Protein AF-A2YPY0-F1 (afdb_monomer_lite)

Structure (mmCIF, N/CA/C/O backbone):
data_AF-A2YPY0-F1
#
_entry.id   AF-A2YPY0-F1
#
loop_
_atom_site.group_PDB
_atom_site.id
_atom_site.type_symbol
_atom_site.label_atom_id
_atom_site.label_alt_id
_atom_site.label_comp_id
_atom_site.label_asym_id
_atom_site.label_entity_id
_atom_site.label_seq_id
_atom_site.pdbx_PDB_ins_code
_atom_site.Cartn_x
_atom_site.Cartn_y
_atom_site.Cartn_z
_atom_site.occupancy
_atom_site.B_iso_or_equiv
_atom_site.auth_seq_id
_atom_site.auth_comp_id
_atom_site.auth_asym_id
_atom_site.auth_atom_id
_atom_site.pdbx_PDB_model_num
ATOM 1 N N . MET A 1 1 ? 18.289 13.340 -10.747 1.00 49.94 1 MET A N 1
ATOM 2 C CA . MET A 1 1 ? 16.987 12.673 -10.953 1.00 49.94 1 MET A CA 1
ATOM 3 C C . MET A 1 1 ? 16.275 13.389 -12.084 1.00 49.94 1 MET A C 1
ATOM 5 O O . MET A 1 1 ? 16.132 14.603 -12.014 1.00 49.94 1 MET A O 1
ATOM 9 N N . GLY A 1 2 ? 15.963 12.678 -13.168 1.00 51.03 2 GLY A N 1
ATOM 10 C CA . GLY A 1 2 ? 15.176 13.218 -14.281 1.00 51.03 2 GLY A CA 1
ATOM 11 C C . GLY A 1 2 ? 13.681 13.101 -13.981 1.00 51.03 2 GLY A C 1
ATOM 12 O O . GLY A 1 2 ? 13.288 12.251 -13.188 1.00 51.03 2 GLY A O 1
ATOM 13 N N . ALA A 1 3 ? 12.848 13.927 -14.619 1.00 57.69 3 ALA A N 1
ATOM 14 C CA . ALA A 1 3 ? 11.394 13.925 -14.416 1.00 57.69 3 ALA A CA 1
ATOM 15 C C . ALA A 1 3 ? 10.734 12.549 -14.648 1.00 57.69 3 ALA A C 1
ATOM 17 O O . ALA A 1 3 ? 9.703 12.265 -14.047 1.00 57.69 3 ALA A O 1
ATOM 18 N N . SER A 1 4 ? 11.349 11.683 -15.461 1.00 61.09 4 SER A N 1
ATOM 19 C CA . SER A 1 4 ? 10.900 10.305 -15.674 1.00 61.09 4 SER A CA 1
ATOM 20 C C . SER A 1 4 ? 11.016 9.437 -14.419 1.00 61.09 4 SER A C 1
ATOM 22 O O . SER A 1 4 ? 10.054 8.766 -14.086 1.00 61.09 4 SER A O 1
ATOM 24 N N . SER A 1 5 ? 12.116 9.513 -13.653 1.00 67.12 5 SER A N 1
ATOM 25 C CA . SER A 1 5 ? 12.257 8.655 -12.461 1.00 67.12 5 SER A CA 1
ATOM 26 C C . SER A 1 5 ? 11.323 9.074 -11.327 1.00 67.12 5 SER A C 1
ATOM 28 O O . SER A 1 5 ? 10.939 8.247 -10.515 1.00 67.12 5 SER A O 1
ATOM 30 N N . LEU A 1 6 ? 10.933 10.350 -11.277 1.00 68.88 6 LEU A N 1
ATOM 31 C CA . LEU A 1 6 ? 9.986 10.854 -10.281 1.00 68.88 6 LEU A CA 1
ATOM 32 C C . LEU A 1 6 ? 8.555 10.388 -10.597 1.00 68.88 6 LEU A C 1
ATOM 34 O O . LEU A 1 6 ? 7.819 9.997 -9.694 1.00 68.88 6 LEU A O 1
ATOM 38 N N . LEU A 1 7 ? 8.176 10.378 -11.880 1.00 73.06 7 LEU A N 1
ATOM 39 C CA . LEU A 1 7 ? 6.925 9.759 -12.326 1.00 73.06 7 LEU A CA 1
ATOM 40 C C . LEU A 1 7 ? 6.918 8.262 -12.010 1.00 73.06 7 LEU A C 1
ATOM 42 O O . LEU A 1 7 ? 5.902 7.764 -11.525 1.00 73.06 7 LEU A O 1
ATOM 46 N N . ASP A 1 8 ? 8.065 7.596 -12.170 1.00 72.94 8 ASP A N 1
ATOM 47 C CA . ASP A 1 8 ? 8.154 6.173 -11.882 1.00 72.94 8 ASP A CA 1
ATOM 48 C C . ASP A 1 8 ? 7.910 5.853 -10.396 1.00 72.94 8 ASP A C 1
ATOM 50 O O . ASP A 1 8 ? 7.173 4.922 -10.057 1.00 72.94 8 ASP A O 1
ATOM 54 N N . GLU A 1 9 ? 8.484 6.668 -9.506 1.00 73.31 9 GLU A N 1
ATOM 55 C CA . GLU A 1 9 ? 8.306 6.585 -8.051 1.00 73.31 9 GLU A CA 1
ATOM 56 C C . GLU A 1 9 ? 6.856 6.851 -7.632 1.00 73.31 9 GLU A C 1
ATOM 58 O O . GLU A 1 9 ? 6.294 6.112 -6.816 1.00 73.31 9 GLU A O 1
ATOM 63 N N . LEU A 1 10 ? 6.245 7.898 -8.196 1.00 77.25 10 LEU A N 1
ATOM 64 C CA . LEU A 1 10 ? 4.852 8.273 -7.945 1.00 77.25 10 LEU A CA 1
ATOM 65 C C . LEU A 1 10 ? 3.889 7.160 -8.356 1.00 77.25 10 LEU A C 1
ATOM 67 O O . LEU A 1 10 ? 2.925 6.893 -7.637 1.00 77.25 10 LEU A O 1
ATOM 71 N N . ASP A 1 11 ? 4.156 6.506 -9.485 1.00 79.69 11 ASP A N 1
ATOM 72 C CA . ASP A 1 11 ? 3.290 5.464 -10.022 1.00 79.69 11 ASP A CA 1
ATOM 73 C C . ASP A 1 11 ? 3.287 4.207 -9.134 1.00 79.69 11 ASP A C 1
ATOM 75 O O . ASP A 1 11 ? 2.241 3.619 -8.848 1.00 79.69 11 ASP A O 1
ATOM 79 N N . ILE A 1 12 ? 4.448 3.825 -8.601 1.00 79.31 12 ILE A N 1
ATOM 80 C CA . ILE A 1 12 ? 4.564 2.708 -7.652 1.00 79.31 12 ILE A CA 1
ATOM 81 C C . ILE A 1 12 ? 3.958 3.077 -6.295 1.00 79.31 12 ILE A C 1
ATOM 83 O O . ILE A 1 12 ? 3.244 2.275 -5.686 1.00 79.31 12 ILE A O 1
ATOM 87 N N . MET A 1 13 ? 4.191 4.305 -5.827 1.00 81.00 13 MET A N 1
ATOM 88 C CA . MET A 1 13 ? 3.587 4.810 -4.597 1.00 81.00 13 MET A CA 1
ATOM 89 C C . MET A 1 13 ? 2.053 4.797 -4.686 1.00 81.00 13 MET A C 1
ATOM 91 O O . MET A 1 13 ? 1.392 4.391 -3.727 1.00 81.00 13 MET A O 1
ATOM 95 N N . PHE A 1 14 ? 1.488 5.176 -5.837 1.00 80.75 14 PHE A N 1
ATOM 96 C CA . PHE A 1 14 ? 0.050 5.112 -6.094 1.00 80.75 14 PHE A CA 1
ATOM 97 C C . PHE A 1 14 ? -0.494 3.689 -5.911 1.00 80.75 14 PHE A C 1
ATOM 99 O O . PHE A 1 14 ? -1.492 3.513 -5.211 1.00 80.75 14 PHE A O 1
ATOM 106 N N . THR A 1 15 ? 0.203 2.669 -6.426 1.00 83.12 15 THR A N 1
ATOM 107 C CA . THR A 1 15 ? -0.173 1.258 -6.235 1.00 83.12 15 THR A CA 1
ATOM 108 C C . THR A 1 15 ? -0.198 0.859 -4.770 1.00 83.12 15 THR A C 1
ATOM 110 O O . THR A 1 15 ? -1.192 0.321 -4.276 1.00 83.12 15 THR A O 1
ATOM 113 N N . VAL A 1 16 ? 0.883 1.147 -4.043 1.00 82.88 16 VAL A N 1
ATOM 114 C CA . VAL A 1 16 ? 1.010 0.738 -2.639 1.00 82.88 16 VAL A CA 1
ATOM 115 C C . VAL A 1 16 ? -0.061 1.402 -1.775 1.00 82.88 16 VAL A C 1
ATOM 117 O O . VAL A 1 16 ? -0.676 0.729 -0.940 1.00 82.88 16 VAL A O 1
ATOM 120 N N . ILE A 1 17 ? -0.314 2.697 -1.993 1.00 80.19 17 ILE A N 1
ATOM 121 C CA . ILE A 1 17 ? -1.326 3.463 -1.259 1.00 80.19 17 ILE A CA 1
ATOM 122 C C . ILE A 1 17 ? -2.736 3.007 -1.643 1.00 80.19 17 ILE A C 1
ATOM 124 O O . ILE A 1 17 ? -3.550 2.767 -0.753 1.00 80.19 17 ILE A O 1
ATOM 128 N N . GLY A 1 18 ? -3.027 2.848 -2.935 1.00 82.06 18 GLY A N 1
ATOM 129 C CA . GLY A 1 18 ? -4.344 2.451 -3.432 1.00 82.06 18 GLY A CA 1
ATOM 130 C C . GLY A 1 18 ? -4.787 1.095 -2.887 1.00 82.06 18 GLY A C 1
ATOM 131 O O . GLY A 1 18 ? -5.877 0.967 -2.328 1.00 82.06 18 GLY A O 1
ATOM 132 N N . PHE A 1 19 ? -3.918 0.086 -2.952 1.00 84.44 19 PHE A N 1
ATOM 133 C CA . PHE A 1 19 ? -4.222 -1.232 -2.393 1.00 84.44 19 PHE A CA 1
ATOM 134 C C . PHE A 1 19 ? -4.171 -1.259 -0.859 1.00 84.44 19 PHE A C 1
ATOM 136 O O . PHE A 1 19 ? -4.966 -1.957 -0.230 1.00 84.44 19 PHE A O 1
ATOM 143 N N . GLY A 1 20 ? -3.326 -0.447 -0.221 1.00 81.44 20 GLY A N 1
ATOM 144 C CA . GLY A 1 20 ? -3.356 -0.302 1.236 1.00 81.44 20 GLY A CA 1
ATOM 145 C C . GLY A 1 20 ? -4.657 0.343 1.738 1.00 81.44 20 GLY A C 1
ATOM 146 O O . GLY A 1 20 ? -5.204 -0.086 2.754 1.00 81.44 20 GLY A O 1
ATOM 147 N N . LEU A 1 21 ? -5.222 1.294 0.986 1.00 78.88 21 LEU A N 1
ATOM 148 C CA . LEU A 1 21 ? -6.550 1.865 1.234 1.00 78.88 21 LEU A CA 1
ATOM 149 C C . LEU A 1 21 ? -7.660 0.817 1.132 1.00 78.88 21 LEU A C 1
ATOM 151 O O . LEU A 1 21 ? -8.592 0.848 1.935 1.00 78.88 21 LEU A O 1
ATOM 155 N N . VAL A 1 22 ? -7.554 -0.138 0.204 1.00 82.25 22 VAL A N 1
ATOM 156 C CA . VAL A 1 22 ? -8.480 -1.278 0.115 1.00 82.25 22 VAL A CA 1
ATOM 157 C C . VAL A 1 22 ? -8.430 -2.120 1.394 1.00 82.25 22 VAL A C 1
ATOM 159 O O . VAL A 1 22 ? -9.482 -2.444 1.944 1.00 82.25 22 VAL A O 1
ATOM 162 N N . VAL A 1 23 ? -7.234 -2.424 1.916 1.00 80.69 23 VAL A N 1
ATOM 163 C CA . VAL A 1 23 ? -7.073 -3.176 3.179 1.00 80.69 23 VAL A CA 1
ATOM 164 C C . VAL A 1 23 ? -7.676 -2.413 4.360 1.00 80.69 23 VAL A C 1
ATOM 166 O O . VAL A 1 23 ? -8.376 -3.011 5.178 1.00 80.69 23 VAL A O 1
ATOM 169 N N . ILE A 1 24 ? -7.436 -1.103 4.445 1.00 74.88 24 ILE A N 1
ATOM 170 C CA . ILE A 1 24 ? -8.005 -0.231 5.483 1.00 74.88 24 ILE A CA 1
ATOM 171 C C . ILE A 1 24 ? -9.535 -0.243 5.394 1.00 74.88 24 ILE A C 1
ATOM 173 O O . ILE A 1 24 ? -10.215 -0.611 6.350 1.00 74.88 24 ILE A O 1
ATOM 177 N N . THR A 1 25 ? -10.076 0.096 4.224 1.00 73.44 25 THR A N 1
ATOM 178 C CA . THR A 1 25 ? -11.518 0.255 3.995 1.00 73.44 25 THR A CA 1
ATOM 179 C C . THR A 1 25 ? -12.268 -1.048 4.229 1.00 73.44 25 THR A C 1
ATOM 181 O O . TH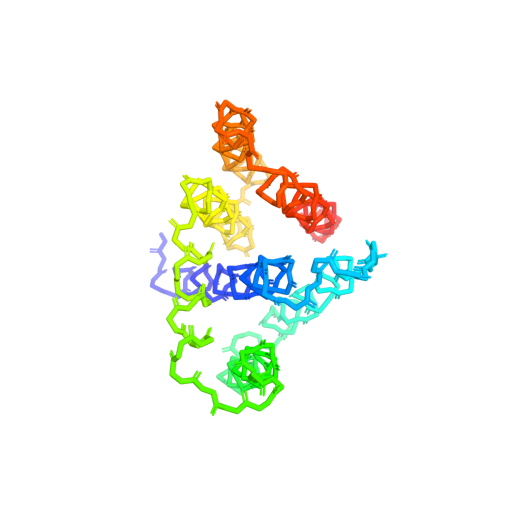R A 1 25 ? -13.284 -1.057 4.917 1.00 73.44 25 THR A O 1
ATOM 184 N N . ALA A 1 26 ? -11.750 -2.174 3.735 1.00 74.19 26 ALA A N 1
ATOM 185 C CA . ALA A 1 26 ? -12.373 -3.472 3.952 1.00 74.19 26 ALA A CA 1
ATOM 186 C C . ALA A 1 26 ? -12.486 -3.816 5.447 1.00 74.19 26 ALA A C 1
ATOM 188 O O . ALA A 1 26 ? -13.517 -4.333 5.878 1.00 74.19 26 ALA A O 1
ATOM 189 N N . ASN A 1 27 ? -11.464 -3.489 6.245 1.00 70.00 27 ASN A N 1
ATOM 190 C CA . ASN A 1 27 ? -11.445 -3.783 7.678 1.00 70.00 27 ASN A CA 1
ATOM 191 C C . ASN A 1 27 ? -12.344 -2.871 8.512 1.00 70.00 27 ASN A C 1
ATOM 193 O O . ASN A 1 27 ? -12.939 -3.348 9.479 1.00 70.00 27 ASN A O 1
ATOM 197 N N . PHE A 1 28 ? -12.451 -1.590 8.155 1.00 65.88 28 PHE A N 1
ATOM 198 C CA . PHE A 1 28 ? -13.331 -0.663 8.866 1.00 65.88 28 PHE A CA 1
ATOM 199 C C . PHE A 1 28 ? -14.800 -0.826 8.453 1.00 65.88 28 PHE A C 1
ATOM 201 O O . PHE A 1 28 ? -15.651 -0.921 9.328 1.00 65.88 28 PHE A O 1
ATOM 208 N N . VAL A 1 29 ? -15.086 -0.946 7.151 1.00 63.56 29 VAL A N 1
ATOM 209 C CA . VAL A 1 29 ? -16.449 -0.816 6.599 1.00 63.56 29 VAL A CA 1
ATOM 210 C C . VAL A 1 29 ? -17.165 -2.161 6.435 1.00 63.56 29 VAL A C 1
ATOM 212 O O . VAL A 1 29 ? -18.346 -2.284 6.743 1.00 63.56 29 VAL A O 1
ATOM 215 N N . VAL A 1 30 ? -16.474 -3.196 5.943 1.00 58.50 30 VAL A N 1
ATOM 216 C CA . VAL A 1 30 ? -17.132 -4.434 5.468 1.00 58.50 30 VAL A CA 1
ATOM 217 C C . VAL A 1 30 ? -17.013 -5.591 6.465 1.00 58.50 30 VAL A C 1
ATOM 219 O O . VAL A 1 30 ? -17.872 -6.474 6.514 1.00 58.50 30 VAL A O 1
ATOM 222 N N . LEU A 1 31 ? -15.952 -5.617 7.275 1.00 54.62 31 LEU A N 1
ATOM 223 C CA . LEU A 1 31 ? -15.523 -6.808 8.016 1.00 54.62 31 LEU A CA 1
ATOM 224 C C . LEU A 1 31 ? -15.517 -6.734 9.561 1.00 54.62 31 LEU A C 1
ATOM 226 O O . LEU A 1 31 ? -14.741 -7.477 10.167 1.00 54.62 31 LEU A O 1
ATOM 230 N N . PRO A 1 32 ? -16.404 -6.002 10.274 1.00 53.22 32 PRO A N 1
ATOM 231 C CA . PRO A 1 32 ? -16.523 -6.218 11.720 1.00 53.22 32 PRO A CA 1
ATOM 232 C C . PRO A 1 32 ? -16.852 -7.687 12.074 1.00 53.22 32 PRO A C 1
ATOM 234 O O . PRO A 1 32 ? -16.380 -8.197 13.088 1.00 53.22 32 PRO A O 1
ATOM 237 N N . HIS A 1 33 ? -17.585 -8.396 11.198 1.00 52.56 33 HIS A N 1
ATOM 238 C CA . HIS A 1 33 ? -18.194 -9.708 11.475 1.00 52.56 33 HIS A CA 1
ATOM 239 C C . HIS A 1 33 ? -17.555 -10.920 10.765 1.00 52.56 33 HIS A C 1
ATOM 241 O O . HIS A 1 33 ? -17.987 -12.050 10.988 1.00 52.56 33 HIS A O 1
ATOM 247 N N . ARG A 1 34 ? -16.541 -10.739 9.905 1.00 53.19 34 ARG A N 1
ATOM 248 C CA . ARG A 1 34 ? -15.853 -11.852 9.218 1.00 53.19 34 ARG A CA 1
ATOM 249 C C . ARG A 1 34 ? -14.336 -11.696 9.363 1.00 53.19 34 ARG A C 1
ATOM 251 O O . ARG A 1 34 ? -13.759 -10.689 8.983 1.00 53.19 34 ARG A O 1
ATOM 258 N N . ASP A 1 35 ? -13.675 -12.687 9.950 1.00 59.06 35 ASP A N 1
ATOM 259 C CA . ASP A 1 35 ? -12.232 -12.657 10.221 1.00 59.06 35 ASP A CA 1
ATOM 260 C C . ASP A 1 35 ? -11.439 -13.163 9.000 1.00 59.06 35 ASP A C 1
ATOM 262 O O . ASP A 1 35 ? -10.921 -14.280 8.991 1.00 59.06 35 ASP A O 1
ATOM 266 N N . ILE A 1 36 ? -11.402 -12.381 7.911 1.00 63.78 36 ILE A N 1
ATOM 267 C CA . ILE A 1 36 ? -10.711 -12.779 6.670 1.00 63.78 36 ILE A CA 1
ATOM 268 C C . ILE A 1 36 ? -9.219 -12.441 6.774 1.00 63.78 36 ILE A C 1
ATOM 270 O O . ILE A 1 36 ? -8.714 -11.494 6.172 1.00 63.78 36 ILE A O 1
ATOM 274 N N . LYS A 1 37 ? -8.493 -13.281 7.518 1.00 71.25 37 LYS A N 1
ATOM 275 C CA . LYS A 1 37 ? -7.046 -13.155 7.782 1.00 71.25 37 LYS A CA 1
ATOM 276 C C . LYS A 1 37 ? -6.170 -13.094 6.525 1.00 71.25 37 LYS A C 1
ATOM 278 O O . LYS A 1 37 ? -5.083 -12.530 6.563 1.00 71.25 37 LYS A O 1
ATOM 283 N N . LEU A 1 38 ? -6.647 -13.652 5.413 1.00 77.69 38 LEU A N 1
ATOM 284 C CA . LEU A 1 38 ? -5.906 -13.739 4.151 1.00 77.69 38 LEU A CA 1
ATOM 285 C C . LEU A 1 38 ? -6.065 -12.511 3.247 1.00 77.69 38 LEU A C 1
ATOM 287 O O . LEU A 1 38 ? -5.297 -12.368 2.299 1.00 77.69 38 LEU A O 1
ATOM 291 N N . LEU A 1 39 ? -7.018 -11.614 3.528 1.00 81.00 39 LEU A N 1
ATOM 292 C CA . LEU A 1 39 ? -7.300 -10.465 2.664 1.00 81.00 39 LEU A CA 1
ATOM 293 C C . LEU A 1 39 ? -6.060 -9.588 2.389 1.00 81.00 39 LEU A C 1
ATOM 295 O O . LEU A 1 39 ? -5.793 -9.328 1.217 1.00 81.00 39 LEU A O 1
ATOM 299 N N . PRO A 1 40 ? -5.254 -9.170 3.387 1.00 81.50 40 PRO A N 1
ATOM 300 C CA . PRO A 1 40 ? -4.098 -8.318 3.110 1.00 81.50 40 PRO A CA 1
ATOM 301 C C . PRO A 1 40 ? -3.011 -9.036 2.322 1.00 81.50 40 PRO A C 1
ATOM 303 O O . PRO A 1 40 ? -2.282 -8.389 1.584 1.00 81.50 40 PRO A O 1
ATOM 306 N N . VAL A 1 41 ? -2.905 -10.362 2.456 1.00 81.81 41 VAL A N 1
ATOM 307 C CA . VAL A 1 41 ? -1.939 -11.161 1.693 1.00 81.81 41 VAL A CA 1
ATOM 308 C C . VAL A 1 41 ? -2.336 -11.180 0.220 1.00 81.81 41 VAL A C 1
ATOM 310 O O . VAL A 1 41 ? -1.508 -10.900 -0.639 1.00 81.81 41 VAL A O 1
ATOM 313 N N . VAL A 1 42 ? -3.613 -11.438 -0.077 1.00 83.88 42 VAL A N 1
ATOM 314 C CA . VAL A 1 42 ? -4.132 -11.418 -1.455 1.00 83.88 42 VAL A CA 1
ATOM 315 C C . VAL A 1 42 ? -3.981 -10.027 -2.072 1.00 83.88 42 VAL A C 1
ATOM 317 O O . VAL A 1 42 ? -3.508 -9.904 -3.199 1.00 83.88 42 VAL A O 1
ATOM 320 N N . VAL A 1 43 ? -4.325 -8.979 -1.319 1.00 84.94 43 VAL A N 1
ATOM 321 C CA . VAL A 1 43 ? -4.204 -7.589 -1.776 1.00 84.94 43 VAL A CA 1
ATOM 322 C C . VAL A 1 43 ? -2.738 -7.195 -1.997 1.00 84.94 43 VAL A C 1
ATOM 324 O O . VAL A 1 43 ? -2.437 -6.537 -2.989 1.00 84.94 43 VAL A O 1
ATOM 327 N N . ALA A 1 44 ? -1.811 -7.646 -1.147 1.00 83.56 44 ALA A N 1
ATOM 328 C CA . ALA A 1 44 ? -0.376 -7.438 -1.351 1.00 83.56 44 ALA A CA 1
ATOM 329 C C . ALA A 1 44 ? 0.141 -8.153 -2.608 1.00 83.56 44 ALA A C 1
ATOM 331 O O . ALA A 1 44 ? 0.898 -7.564 -3.374 1.00 83.56 44 ALA A O 1
ATOM 332 N N . ILE A 1 45 ? -0.294 -9.393 -2.863 1.00 84.50 45 ILE A N 1
ATOM 333 C CA . ILE A 1 45 ? 0.058 -10.130 -4.088 1.00 84.50 45 ILE A CA 1
ATOM 334 C C . ILE A 1 45 ? -0.467 -9.400 -5.331 1.00 84.50 45 ILE A C 1
ATOM 336 O O . ILE A 1 45 ? 0.244 -9.294 -6.327 1.00 84.50 45 ILE A O 1
ATOM 340 N N . TRP A 1 46 ? -1.684 -8.857 -5.274 1.00 83.88 46 TRP A N 1
ATOM 341 C CA . TRP A 1 46 ? -2.234 -8.034 -6.353 1.00 83.88 46 TRP A CA 1
ATOM 342 C C . TRP A 1 46 ? -1.429 -6.757 -6.584 1.00 83.88 46 TRP A C 1
ATOM 344 O O . TRP A 1 46 ? -1.046 -6.491 -7.722 1.00 83.88 46 TRP A O 1
ATOM 354 N N . ALA A 1 47 ? -1.115 -6.011 -5.523 1.00 84.88 47 ALA A N 1
ATOM 355 C CA . ALA A 1 47 ? -0.281 -4.815 -5.612 1.00 84.88 47 ALA A CA 1
ATOM 356 C C . ALA A 1 47 ? 1.083 -5.129 -6.249 1.00 84.88 47 ALA A C 1
ATOM 358 O O . ALA A 1 47 ? 1.527 -4.413 -7.143 1.00 84.88 47 ALA A O 1
ATOM 359 N N . LEU A 1 48 ? 1.709 -6.248 -5.871 1.00 83.19 48 LEU A N 1
ATOM 360 C CA . LEU A 1 48 ? 2.952 -6.713 -6.491 1.00 83.19 48 LEU A CA 1
ATOM 361 C C . LEU A 1 48 ? 2.790 -7.038 -7.972 1.00 83.19 48 LEU A C 1
ATOM 363 O O . LEU A 1 48 ? 3.669 -6.694 -8.755 1.00 83.19 48 LEU A O 1
ATOM 367 N N . GLY A 1 49 ? 1.682 -7.665 -8.370 1.00 82.19 49 GLY A N 1
ATOM 368 C CA . GLY A 1 49 ? 1.384 -7.932 -9.777 1.00 82.19 49 GLY A CA 1
ATOM 369 C C . GLY A 1 49 ? 1.310 -6.650 -10.609 1.00 82.19 49 GLY A C 1
ATOM 370 O O . GLY A 1 49 ? 1.882 -6.592 -11.696 1.00 82.19 49 GLY A O 1
ATOM 371 N N . PHE A 1 50 ? 0.678 -5.599 -10.076 1.00 84.06 50 PHE A N 1
ATOM 372 C CA . PHE A 1 50 ? 0.627 -4.287 -10.727 1.00 84.06 50 PHE A CA 1
ATOM 373 C C . PHE A 1 50 ? 1.996 -3.603 -10.777 1.00 84.06 50 PHE A C 1
ATOM 375 O O . PHE A 1 50 ? 2.375 -3.110 -11.836 1.00 84.06 50 PHE A O 1
ATOM 382 N N . ILE A 1 51 ? 2.769 -3.630 -9.686 1.00 81.81 51 ILE A N 1
ATOM 383 C CA . ILE A 1 51 ? 4.138 -3.085 -9.655 1.00 81.81 51 ILE A CA 1
ATOM 384 C C . ILE A 1 51 ? 5.026 -3.811 -10.675 1.00 81.81 51 ILE A C 1
ATOM 386 O O . ILE A 1 51 ? 5.683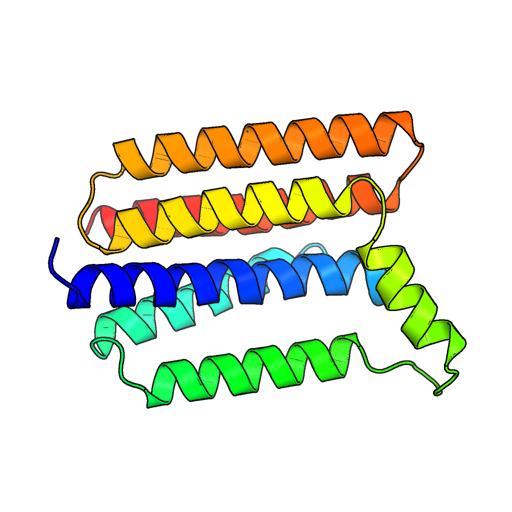 -3.172 -11.493 1.00 81.81 51 ILE A O 1
ATOM 390 N N . ALA A 1 52 ? 5.003 -5.145 -10.687 1.00 80.12 52 ALA A N 1
ATOM 391 C CA . ALA A 1 52 ? 5.761 -5.953 -11.637 1.00 80.12 52 ALA A CA 1
ATOM 392 C C . ALA A 1 52 ? 5.330 -5.686 -13.086 1.00 80.12 52 ALA A C 1
ATOM 394 O O . ALA A 1 52 ? 6.182 -5.563 -13.963 1.00 80.12 52 ALA A O 1
ATOM 395 N N . GLY A 1 53 ? 4.024 -5.539 -13.337 1.00 77.81 53 GLY A N 1
ATOM 396 C CA . GLY A 1 53 ? 3.496 -5.139 -14.640 1.00 77.81 53 GLY A CA 1
ATOM 397 C C . GLY A 1 53 ? 4.028 -3.773 -15.076 1.00 77.81 53 GLY A C 1
ATOM 398 O O . GLY A 1 53 ? 4.568 -3.641 -16.171 1.00 77.81 53 GLY A O 1
ATOM 399 N N . LYS A 1 54 ? 3.965 -2.764 -14.207 1.00 81.38 54 LYS A N 1
ATOM 400 C CA . LYS A 1 54 ? 4.497 -1.424 -14.498 1.00 81.38 54 LYS A CA 1
ATOM 401 C C . LYS A 1 54 ? 5.985 -1.454 -14.835 1.00 81.38 54 LYS A C 1
ATOM 403 O O . LYS A 1 54 ? 6.396 -0.810 -15.793 1.00 81.38 54 LYS A O 1
ATOM 408 N N . ILE A 1 55 ? 6.780 -2.241 -14.111 1.00 77.44 55 ILE A N 1
ATOM 409 C CA . ILE A 1 55 ? 8.213 -2.402 -14.394 1.00 77.44 55 ILE A CA 1
ATOM 410 C C . ILE A 1 55 ? 8.426 -3.105 -15.745 1.00 77.44 55 ILE A C 1
ATOM 412 O O . ILE A 1 55 ? 9.168 -2.608 -16.592 1.00 77.44 55 ILE A O 1
ATOM 416 N N . ALA A 1 56 ? 7.754 -4.237 -15.981 1.00 80.88 56 ALA A N 1
ATOM 417 C CA . ALA A 1 56 ? 7.937 -5.051 -17.184 1.00 80.88 56 ALA A CA 1
ATOM 418 C C . ALA A 1 56 ? 7.527 -4.322 -18.474 1.00 80.88 56 ALA A C 1
ATOM 420 O O . ALA A 1 56 ? 8.188 -4.460 -19.504 1.00 80.88 56 ALA A O 1
ATOM 421 N N . TYR A 1 57 ? 6.467 -3.518 -18.408 1.00 79.75 57 TYR A N 1
ATOM 422 C CA . TYR A 1 57 ? 5.925 -2.776 -19.546 1.00 79.75 57 TYR A CA 1
ATOM 423 C C . TYR A 1 57 ? 6.295 -1.285 -19.513 1.00 79.75 57 TYR A C 1
ATOM 425 O O . TYR A 1 57 ? 5.618 -0.477 -20.139 1.00 79.75 57 TYR A O 1
ATOM 433 N N . LYS A 1 58 ? 7.362 -0.900 -18.794 1.00 76.62 58 LYS A N 1
ATOM 434 C CA . LYS A 1 58 ? 7.903 0.476 -18.765 1.00 76.62 58 LYS A CA 1
ATOM 435 C C . LYS A 1 58 ? 6.843 1.561 -18.515 1.00 76.62 58 LYS A C 1
ATOM 437 O O . LYS A 1 58 ? 6.839 2.594 -19.179 1.00 76.62 58 LYS A O 1
ATOM 442 N N . GLN A 1 59 ? 5.947 1.302 -17.569 1.00 68.50 59 GLN A N 1
ATOM 443 C CA . GLN A 1 59 ? 4.888 2.220 -17.149 1.00 68.50 59 GLN A CA 1
ATOM 444 C C . GLN A 1 59 ? 3.937 2.645 -18.270 1.00 68.50 59 GLN A C 1
ATOM 446 O O . GLN A 1 59 ? 3.528 3.802 -18.377 1.00 68.50 59 GLN A O 1
ATOM 451 N N . GLU A 1 60 ? 3.546 1.693 -19.118 1.00 75.62 60 GLU A N 1
ATOM 452 C CA . GLU A 1 60 ? 2.472 1.934 -20.072 1.00 75.62 60 GLU A CA 1
ATOM 453 C C . GLU A 1 60 ? 1.190 2.412 -19.374 1.00 75.62 60 GLU A C 1
ATOM 455 O O . GLU A 1 60 ? 0.678 1.792 -18.436 1.00 75.62 60 GLU A O 1
ATOM 460 N N . MET A 1 61 ? 0.616 3.490 -19.915 1.00 75.69 61 MET A N 1
ATOM 461 C CA . MET A 1 61 ? -0.617 4.119 -19.431 1.00 75.69 61 MET A CA 1
ATOM 462 C C . MET A 1 61 ? -1.778 3.121 -19.287 1.00 75.69 61 MET A C 1
ATOM 464 O O . MET A 1 61 ? -2.641 3.289 -18.429 1.00 75.69 61 MET A O 1
ATOM 468 N N . LEU A 1 62 ? -1.795 2.062 -20.101 1.00 76.88 62 LEU A N 1
ATOM 469 C CA . LEU A 1 62 ? -2.819 1.021 -20.069 1.00 76.88 62 LEU A CA 1
ATOM 470 C C . LEU A 1 62 ? -2.817 0.240 -18.745 1.00 76.88 62 LEU A C 1
ATOM 472 O O . LEU A 1 62 ? -3.888 -0.044 -18.214 1.00 76.88 62 LEU A O 1
ATOM 476 N N . ILE A 1 63 ? -1.648 -0.059 -18.171 1.00 80.12 63 ILE A N 1
ATOM 477 C CA . ILE A 1 63 ? -1.556 -0.764 -16.881 1.00 80.12 63 ILE A CA 1
ATOM 478 C C . ILE A 1 63 ? -2.046 0.135 -15.752 1.00 80.12 63 ILE A C 1
ATOM 480 O O . ILE A 1 63 ? -2.815 -0.316 -14.904 1.00 80.12 63 ILE A O 1
ATOM 484 N N . HIS A 1 64 ? -1.663 1.411 -15.783 1.00 77.69 64 HIS A N 1
ATOM 485 C CA . HIS A 1 64 ? -2.145 2.405 -14.828 1.00 77.69 64 HIS A CA 1
ATOM 486 C C . HIS A 1 64 ? -3.672 2.580 -14.917 1.00 77.69 64 HIS A C 1
ATOM 488 O O . HIS A 1 64 ? -4.364 2.652 -13.905 1.00 77.69 64 HIS A O 1
ATOM 494 N N . LEU A 1 65 ? -4.237 2.558 -16.129 1.00 77.56 65 LEU A N 1
ATOM 495 C CA . LEU A 1 65 ? -5.684 2.629 -16.330 1.00 77.56 65 LEU A CA 1
ATOM 496 C C . LEU A 1 65 ? -6.410 1.386 -15.794 1.00 77.56 65 LEU A C 1
ATOM 498 O O . LEU A 1 65 ? -7.440 1.522 -15.132 1.00 77.56 65 LEU A O 1
ATOM 502 N N . ILE A 1 66 ? -5.879 0.183 -16.048 1.00 82.50 66 ILE A N 1
ATOM 503 C CA . ILE A 1 66 ? -6.424 -1.067 -15.491 1.00 82.50 66 ILE A CA 1
ATOM 504 C C . ILE A 1 66 ? -6.374 -1.027 -13.966 1.00 82.50 66 ILE A C 1
ATOM 506 O O . ILE A 1 66 ? -7.340 -1.419 -13.311 1.00 82.50 66 ILE A O 1
ATOM 510 N N . GLU A 1 67 ? -5.282 -0.536 -13.389 1.00 84.38 67 GLU A N 1
ATOM 511 C CA . GLU A 1 67 ? -5.144 -0.389 -11.947 1.00 84.38 67 GLU A CA 1
ATOM 512 C C . GLU A 1 67 ? -6.185 0.569 -11.369 1.00 84.38 67 GLU A C 1
ATOM 514 O O . GLU A 1 67 ? -6.901 0.190 -10.443 1.00 84.38 67 GLU A O 1
ATOM 519 N N . ILE A 1 68 ? -6.325 1.773 -11.935 1.00 80.19 68 ILE A N 1
ATOM 520 C CA . ILE A 1 68 ? -7.339 2.743 -11.503 1.00 80.19 68 ILE A CA 1
ATOM 521 C C . ILE A 1 68 ? -8.732 2.122 -11.597 1.00 80.19 68 ILE A C 1
ATOM 523 O O . ILE A 1 68 ? -9.510 2.225 -10.648 1.00 80.19 68 ILE A O 1
ATOM 527 N N . ALA A 1 69 ? -9.057 1.455 -12.708 1.00 78.38 69 ALA A N 1
ATOM 528 C CA . ALA A 1 69 ? -10.350 0.803 -12.894 1.00 78.38 69 ALA A CA 1
ATOM 529 C C . ALA A 1 69 ? -10.587 -0.297 -11.848 1.00 78.38 69 ALA A C 1
ATOM 531 O O . ALA A 1 69 ? -11.677 -0.397 -11.286 1.00 78.38 69 ALA A O 1
ATOM 532 N N . THR A 1 70 ? -9.553 -1.079 -11.538 1.00 82.75 70 THR A N 1
ATOM 533 C CA . THR A 1 70 ? -9.594 -2.166 -10.553 1.00 82.75 70 THR A CA 1
ATOM 534 C C . THR A 1 70 ? -9.770 -1.626 -9.132 1.00 82.75 70 THR A C 1
ATOM 536 O O . THR A 1 70 ? -10.665 -2.072 -8.414 1.00 82.75 70 THR A O 1
ATOM 539 N N . LEU A 1 71 ? -8.974 -0.628 -8.735 1.00 81.94 71 LEU A N 1
ATOM 540 C CA . LEU A 1 71 ? -9.086 0.046 -7.439 1.00 81.94 71 LEU A CA 1
ATOM 541 C C . LEU A 1 71 ? -10.451 0.710 -7.280 1.00 81.94 71 LEU A C 1
ATOM 543 O O . LEU A 1 71 ? -11.097 0.542 -6.249 1.00 81.94 71 LEU A O 1
ATOM 547 N N . SER A 1 72 ? -10.923 1.402 -8.316 1.00 72.62 72 SER A N 1
ATOM 548 C CA . SER A 1 72 ? -12.239 2.042 -8.320 1.00 72.62 72 SER A CA 1
ATOM 549 C C . SER A 1 72 ? -13.354 1.010 -8.185 1.00 72.62 72 SER A C 1
ATOM 551 O O . SER A 1 72 ? -14.245 1.190 -7.364 1.00 72.62 72 SER A O 1
ATOM 553 N N . ALA A 1 73 ? -13.297 -0.101 -8.922 1.00 72.88 73 ALA A N 1
ATOM 554 C CA . ALA A 1 73 ? -14.286 -1.169 -8.819 1.00 72.88 73 ALA A CA 1
ATOM 555 C C . ALA A 1 73 ? -14.297 -1.807 -7.421 1.00 72.88 73 ALA A C 1
ATOM 557 O O . ALA A 1 73 ? -15.369 -1.991 -6.847 1.00 72.88 73 ALA A O 1
ATOM 558 N N . ILE A 1 74 ? -13.126 -2.099 -6.843 1.00 77.06 74 ILE A N 1
ATOM 559 C CA . ILE A 1 74 ? -13.030 -2.649 -5.485 1.00 77.06 74 ILE A CA 1
ATOM 560 C C . ILE A 1 74 ? -13.577 -1.656 -4.464 1.00 77.06 74 ILE A C 1
ATOM 562 O O . ILE A 1 74 ? -14.389 -2.039 -3.626 1.00 77.06 74 ILE A O 1
ATOM 566 N N . LEU A 1 75 ? -13.167 -0.389 -4.533 1.00 73.38 75 LEU A N 1
ATOM 567 C CA . LEU A 1 75 ? -13.645 0.642 -3.618 1.00 73.38 75 LEU A CA 1
ATOM 568 C C . LEU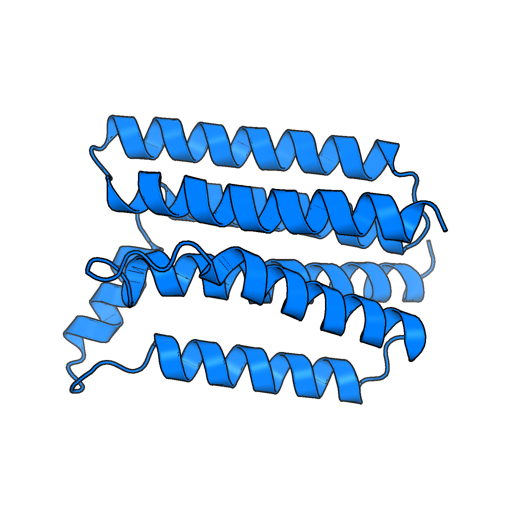 A 1 75 ? -15.151 0.852 -3.763 1.00 73.38 75 LEU A C 1
ATOM 570 O O . LEU A 1 75 ? -15.823 0.953 -2.749 1.00 73.38 75 LEU A O 1
ATOM 574 N N . LEU A 1 76 ? -15.703 0.829 -4.978 1.00 71.44 76 LEU A N 1
ATOM 575 C CA . LEU A 1 76 ? -17.149 0.900 -5.203 1.00 71.44 76 LEU A CA 1
ATOM 576 C C . LEU A 1 76 ? -17.888 -0.313 -4.631 1.00 71.44 76 LEU A C 1
ATOM 578 O O . LEU A 1 76 ? -18.980 -0.153 -4.097 1.00 71.44 76 LEU A O 1
ATOM 582 N N . VAL A 1 77 ? -17.313 -1.515 -4.721 1.00 72.00 77 VAL A N 1
ATOM 583 C CA . VAL A 1 77 ? -17.890 -2.733 -4.131 1.00 72.00 77 VAL A CA 1
ATOM 584 C C . VAL A 1 77 ? -17.826 -2.691 -2.605 1.00 72.00 77 VAL A C 1
ATOM 586 O O . VAL A 1 77 ? -18.807 -3.037 -1.955 1.00 72.00 77 VAL A O 1
ATOM 589 N N . LEU A 1 78 ? -16.705 -2.247 -2.032 1.00 68.31 78 LEU A N 1
ATOM 590 C CA . LEU A 1 78 ? -16.526 -2.116 -0.584 1.00 68.31 78 LEU A CA 1
ATOM 591 C C . LEU A 1 78 ? -17.351 -0.968 0.007 1.00 68.31 78 LEU A C 1
ATOM 593 O O . LEU A 1 78 ? -17.828 -1.078 1.129 1.00 68.31 78 LEU A O 1
ATOM 597 N N . ALA A 1 79 ? -17.530 0.114 -0.750 1.00 63.09 79 ALA A N 1
ATOM 598 C CA . ALA A 1 79 ? -18.361 1.252 -0.381 1.00 63.09 79 ALA A CA 1
ATOM 599 C C . ALA A 1 79 ? -19.850 0.998 -0.627 1.00 63.09 79 ALA A C 1
ATOM 601 O O . ALA A 1 79 ? -20.663 1.840 -0.255 1.00 63.09 79 ALA A O 1
ATOM 602 N N . ARG A 1 80 ? -20.224 -0.116 -1.280 1.00 59.91 80 ARG A N 1
ATOM 603 C CA . ARG A 1 80 ? -21.620 -0.424 -1.594 1.00 59.91 80 ARG A CA 1
ATOM 604 C C . ARG A 1 80 ? -22.356 -0.738 -0.288 1.00 59.91 80 ARG A C 1
ATOM 606 O O . ARG A 1 80 ? -22.140 -1.815 0.272 1.00 59.91 80 ARG A O 1
ATOM 613 N N . PRO A 1 81 ? -23.248 0.145 0.193 1.00 51.56 81 PRO A N 1
ATOM 614 C CA . PRO A 1 81 ? -24.043 -0.146 1.370 1.00 51.56 81 PRO A CA 1
ATOM 615 C C . PRO A 1 81 ? -25.010 -1.266 0.995 1.00 51.56 81 PRO A C 1
ATOM 617 O O . PRO A 1 81 ? -25.620 -1.245 -0.083 1.00 51.56 81 PRO A O 1
ATOM 620 N N . ALA A 1 82 ? -25.154 -2.265 1.856 1.00 50.69 82 ALA A N 1
ATOM 621 C CA . ALA A 1 82 ? -26.235 -3.227 1.727 1.00 50.69 82 ALA A CA 1
ATOM 622 C C . ALA A 1 82 ? -27.561 -2.510 2.052 1.00 50.69 82 ALA A C 1
ATOM 624 O O . ALA A 1 82 ? -28.018 -2.540 3.185 1.00 50.69 82 ALA A O 1
ATOM 625 N N . GLY A 1 83 ? -28.151 -1.846 1.052 1.00 51.12 83 GLY A N 1
ATOM 626 C CA . GLY A 1 83 ? -29.322 -0.979 1.223 1.00 51.12 83 GLY A CA 1
ATOM 627 C C . GLY A 1 83 ? -28.893 0.464 1.476 1.00 51.12 83 GLY A C 1
ATOM 628 O O . GLY A 1 83 ? -28.210 0.758 2.443 1.00 51.12 83 GLY A O 1
ATOM 629 N N . VAL A 1 84 ? -29.217 1.357 0.545 1.00 45.84 84 VAL A N 1
ATOM 630 C CA . VAL A 1 84 ? -28.711 2.734 0.531 1.00 45.84 84 VAL A CA 1
ATOM 631 C C . VAL A 1 84 ? -29.490 3.586 1.529 1.00 45.84 84 VAL A C 1
ATOM 633 O O . VAL A 1 84 ? -30.634 3.940 1.255 1.00 45.84 84 VAL A O 1
ATOM 636 N N . ASP A 1 85 ? -28.841 3.969 2.627 1.00 57.59 85 ASP A N 1
ATOM 637 C CA . ASP A 1 85 ? -29.213 5.144 3.411 1.00 57.59 85 ASP A CA 1
ATOM 638 C C . ASP A 1 85 ? -28.011 6.103 3.498 1.00 57.59 85 ASP A C 1
ATOM 640 O O . ASP A 1 85 ? -26.858 5.682 3.629 1.00 57.59 85 ASP A O 1
ATOM 644 N N . LEU A 1 86 ? -28.254 7.414 3.395 1.00 53.84 86 LEU A N 1
ATOM 645 C CA . LEU A 1 86 ? -27.212 8.461 3.410 1.00 53.84 86 LEU A CA 1
ATOM 646 C C . LEU A 1 86 ? -26.373 8.400 4.702 1.00 53.84 86 LEU A C 1
ATOM 648 O O . LEU A 1 86 ? -25.200 8.781 4.735 1.00 53.84 86 LEU A O 1
ATOM 652 N N . GLN A 1 87 ? -26.986 7.870 5.757 1.00 55.78 87 GLN A N 1
ATOM 653 C CA . GLN A 1 87 ? -26.395 7.639 7.062 1.00 55.78 87 GLN A CA 1
ATOM 654 C C . GLN A 1 87 ? -25.250 6.613 7.025 1.00 55.78 87 GLN A C 1
ATOM 656 O O . GLN A 1 87 ? -24.266 6.805 7.735 1.00 55.78 87 GLN A O 1
ATOM 661 N N . ASP A 1 88 ? -25.308 5.596 6.158 1.00 55.25 88 ASP A N 1
ATOM 662 C CA . ASP A 1 88 ? -24.240 4.594 6.019 1.00 55.25 88 ASP A CA 1
ATOM 663 C C . ASP A 1 88 ? -23.027 5.145 5.258 1.00 55.25 88 ASP A C 1
ATOM 665 O O . ASP A 1 88 ? -21.882 4.860 5.613 1.00 55.25 88 ASP A O 1
ATOM 669 N N . GLY A 1 89 ? -23.256 6.018 4.271 1.00 52.84 89 GLY A N 1
ATOM 670 C CA . GLY A 1 89 ? -22.180 6.750 3.594 1.00 52.84 89 GLY A CA 1
ATOM 671 C C . GLY A 1 89 ? -21.460 7.727 4.531 1.00 52.84 89 GLY A C 1
ATOM 672 O O . GLY A 1 89 ? -20.231 7.775 4.568 1.00 52.84 89 GLY A O 1
ATOM 673 N N . LEU A 1 90 ? -22.214 8.462 5.356 1.00 54.44 90 LEU A N 1
ATOM 674 C CA . LEU A 1 90 ? -21.654 9.308 6.418 1.00 54.44 90 LEU A CA 1
ATOM 675 C C . LEU A 1 90 ? -20.897 8.484 7.461 1.00 54.44 90 LEU A C 1
ATOM 677 O O . LEU A 1 90 ? -19.823 8.889 7.901 1.00 54.44 90 LEU A O 1
ATOM 681 N N . ARG A 1 91 ? -21.414 7.308 7.822 1.00 57.56 91 ARG A N 1
ATOM 682 C CA . ARG A 1 91 ? -20.757 6.391 8.752 1.00 57.56 91 ARG A CA 1
ATOM 683 C C . ARG A 1 91 ? -19.437 5.865 8.199 1.00 57.56 91 ARG A C 1
ATOM 685 O O . ARG A 1 91 ? -18.469 5.843 8.943 1.00 57.56 91 ARG A O 1
ATOM 692 N N . MET A 1 92 ? -19.358 5.556 6.905 1.00 55.91 92 MET A N 1
ATOM 693 C CA . MET A 1 92 ? -18.104 5.190 6.239 1.00 55.91 92 MET A CA 1
ATOM 694 C C . MET A 1 92 ? -17.060 6.315 6.320 1.00 55.91 92 MET A C 1
ATOM 696 O O . MET A 1 92 ? -15.899 6.056 6.631 1.00 55.91 92 MET A O 1
ATOM 700 N N . VAL A 1 93 ? -17.464 7.569 6.092 1.00 58.00 93 VAL A N 1
ATOM 701 C CA . VAL A 1 93 ? -16.563 8.730 6.211 1.00 58.00 93 VAL A CA 1
ATOM 702 C C . VAL A 1 93 ? -16.124 8.946 7.661 1.00 58.00 93 VAL A C 1
ATOM 704 O O . VAL A 1 93 ? -14.950 9.200 7.911 1.00 58.00 93 VAL A O 1
ATOM 707 N N . ILE A 1 94 ? -17.038 8.803 8.623 1.00 58.19 94 ILE A N 1
ATOM 708 C CA . ILE A 1 94 ? -16.749 8.944 10.058 1.00 58.19 94 ILE A CA 1
ATOM 709 C C . ILE A 1 94 ? -15.853 7.802 10.560 1.00 58.19 94 ILE A C 1
ATOM 711 O O . ILE A 1 94 ? -14.949 8.034 11.359 1.00 58.19 94 ILE A O 1
ATOM 715 N N . GLU A 1 95 ? -16.054 6.576 10.077 1.00 60.66 95 GLU A N 1
ATOM 716 C CA . GLU A 1 95 ? -15.222 5.420 10.419 1.00 60.66 95 GLU A CA 1
ATOM 717 C C . GLU A 1 95 ? -13.827 5.513 9.802 1.00 60.66 95 GLU A C 1
ATOM 719 O O . GLU A 1 95 ? -12.846 5.173 10.465 1.00 60.66 95 GLU A O 1
ATOM 724 N N . LEU A 1 96 ? -13.712 6.049 8.584 1.00 57.22 96 LEU A N 1
ATOM 725 C CA . LEU A 1 96 ? -12.423 6.387 7.980 1.00 57.22 96 LEU A CA 1
ATOM 726 C C . LEU A 1 96 ? -11.757 7.588 8.676 1.00 57.22 96 LEU A C 1
ATOM 728 O O . LEU A 1 96 ? -10.534 7.689 8.686 1.00 57.22 96 LEU A O 1
ATOM 732 N N . ALA A 1 97 ? -12.542 8.466 9.304 1.00 58.06 97 ALA A N 1
ATOM 733 C CA . ALA A 1 97 ? -12.074 9.567 10.143 1.00 58.06 97 ALA A CA 1
ATOM 734 C C . ALA A 1 97 ? -11.823 9.158 11.608 1.00 58.06 97 ALA A C 1
ATOM 736 O O . ALA A 1 97 ? -11.623 10.035 12.455 1.00 58.06 97 ALA A O 1
ATOM 737 N N . ARG A 1 98 ? -11.807 7.850 11.937 1.00 67.62 98 ARG A N 1
ATOM 738 C CA . ARG A 1 98 ? -11.429 7.396 13.285 1.00 67.62 98 ARG A CA 1
ATOM 739 C C . ARG A 1 98 ? -10.058 7.954 13.669 1.00 67.62 98 ARG A C 1
ATOM 741 O O . ARG A 1 98 ? -9.176 8.041 12.813 1.00 67.62 98 ARG A O 1
ATOM 748 N N . PRO A 1 99 ? -9.809 8.255 14.952 1.00 65.62 99 PRO A N 1
ATOM 749 C CA . PRO A 1 99 ? -8.617 9.009 15.341 1.00 65.62 99 PRO A CA 1
ATOM 750 C C . PRO A 1 99 ? -7.294 8.283 15.051 1.00 65.62 99 PRO A C 1
ATOM 752 O O . PRO A 1 99 ? -6.252 8.923 14.930 1.00 65.62 99 PRO A O 1
ATOM 755 N N . SER A 1 100 ? -7.315 6.954 14.895 1.00 68.06 100 SER A N 1
ATOM 756 C CA . SER A 1 100 ? -6.142 6.161 14.513 1.00 68.06 100 SER A CA 1
ATOM 757 C C . SER A 1 100 ? -5.943 5.995 13.000 1.00 68.06 100 SER A C 1
ATOM 759 O O . SER A 1 100 ? -4.819 5.764 12.558 1.00 68.06 100 SER A O 1
ATOM 761 N N . ALA A 1 101 ? -6.997 6.136 12.192 1.00 68.06 101 ALA A N 1
ATOM 762 C CA . ALA A 1 101 ? -6.928 6.030 10.735 1.00 68.06 101 ALA A CA 1
ATOM 763 C C . ALA A 1 101 ? -5.923 6.995 10.062 1.00 68.06 101 ALA A C 1
ATOM 765 O O . ALA A 1 101 ? -5.185 6.529 9.188 1.00 68.06 101 ALA A O 1
ATOM 766 N N . PRO A 1 102 ? -5.786 8.283 10.462 1.00 74.38 102 PRO A N 1
ATOM 767 C CA . PRO A 1 102 ? -4.803 9.175 9.844 1.00 74.38 102 PRO A CA 1
ATOM 768 C C . PRO A 1 102 ? -3.360 8.717 10.081 1.00 74.38 102 PRO A C 1
ATOM 770 O O . PRO A 1 102 ? -2.524 8.862 9.193 1.00 74.38 102 PRO A O 1
ATOM 773 N N . PHE A 1 103 ? -3.061 8.101 11.230 1.00 75.12 103 PHE A N 1
ATOM 774 C CA . PHE A 1 103 ? -1.739 7.522 11.485 1.00 75.12 103 PHE A CA 1
ATOM 775 C C . PHE A 1 103 ? -1.457 6.344 10.551 1.00 75.12 103 PHE A C 1
ATOM 777 O O . PHE A 1 103 ? -0.356 6.215 10.022 1.00 75.12 103 PHE A O 1
ATOM 784 N N . PHE A 1 104 ? -2.452 5.497 10.299 1.00 75.25 104 PHE A N 1
ATOM 785 C CA . PHE A 1 104 ? -2.281 4.359 9.399 1.00 75.25 104 PHE A CA 1
ATOM 786 C C . PHE A 1 104 ? -2.097 4.792 7.948 1.00 75.25 104 PHE A C 1
ATOM 788 O O . PHE A 1 104 ? -1.219 4.266 7.268 1.00 75.25 104 PHE A O 1
ATOM 795 N N . LEU A 1 105 ? -2.855 5.795 7.502 1.00 75.94 105 LEU A N 1
ATOM 796 C CA . LEU A 1 105 ? -2.686 6.405 6.184 1.00 75.94 105 LEU A CA 1
ATOM 797 C C . LEU A 1 105 ? -1.306 7.046 6.033 1.00 75.94 105 LEU A C 1
ATOM 799 O O . LEU A 1 105 ? -0.631 6.813 5.034 1.00 75.94 105 LEU A O 1
ATOM 803 N N . ALA A 1 106 ? -0.857 7.798 7.040 1.00 78.25 106 ALA A N 1
ATOM 804 C CA . ALA A 1 106 ? 0.457 8.427 7.025 1.00 78.25 106 ALA A CA 1
ATOM 805 C C . ALA A 1 106 ? 1.588 7.387 6.981 1.00 78.25 106 ALA A C 1
ATOM 807 O O . ALA A 1 106 ? 2.488 7.489 6.151 1.00 78.25 106 ALA A O 1
ATOM 808 N N . GLY A 1 107 ? 1.532 6.348 7.818 1.00 75.81 107 GLY A N 1
ATOM 809 C CA . GLY A 1 107 ? 2.547 5.294 7.826 1.00 75.81 107 GLY A CA 1
ATOM 810 C C . GLY A 1 107 ? 2.580 4.466 6.536 1.00 75.81 107 GLY A C 1
ATOM 811 O O . GLY A 1 107 ? 3.661 4.130 6.044 1.00 75.81 107 GLY A O 1
ATOM 812 N N . LEU A 1 108 ? 1.410 4.197 5.949 1.00 79.50 108 LEU A N 1
ATOM 813 C CA . LEU A 1 108 ? 1.277 3.561 4.639 1.00 79.50 108 LEU A CA 1
ATOM 814 C C . LEU A 1 108 ? 1.877 4.431 3.527 1.00 79.50 108 LEU A C 1
ATOM 816 O O . LEU A 1 108 ? 2.638 3.919 2.713 1.00 79.50 108 LEU A O 1
ATOM 820 N N . ALA A 1 109 ? 1.582 5.733 3.511 1.00 76.69 109 ALA A N 1
ATOM 821 C CA . ALA A 1 109 ? 2.115 6.660 2.517 1.00 76.69 109 ALA A CA 1
ATOM 822 C C . ALA A 1 109 ? 3.644 6.772 2.594 1.00 76.69 109 ALA A C 1
ATOM 824 O O . ALA A 1 109 ? 4.316 6.695 1.570 1.00 76.69 109 ALA A O 1
ATOM 825 N N . ILE A 1 110 ? 4.207 6.869 3.805 1.00 77.75 110 ILE A N 1
ATOM 826 C CA . ILE A 1 110 ? 5.663 6.913 4.017 1.00 77.75 110 ILE A CA 1
ATOM 827 C C . ILE A 1 110 ? 6.322 5.614 3.531 1.00 77.75 110 ILE A C 1
ATOM 829 O O . ILE A 1 110 ? 7.364 5.645 2.878 1.00 77.75 110 ILE A O 1
ATOM 833 N N . THR A 1 111 ? 5.696 4.468 3.805 1.00 78.12 111 THR A N 1
ATOM 834 C CA . THR A 1 111 ? 6.196 3.158 3.367 1.00 78.12 111 THR A CA 1
ATOM 835 C C . THR A 1 111 ? 6.102 2.998 1.845 1.00 78.12 111 THR A C 1
ATOM 837 O O . THR A 1 111 ? 7.052 2.532 1.218 1.00 78.12 111 THR A O 1
ATOM 840 N N . GLY A 1 112 ? 4.987 3.420 1.241 1.00 76.50 112 GLY A N 1
ATOM 841 C CA . GLY A 1 112 ? 4.787 3.421 -0.209 1.00 76.50 112 GLY A CA 1
ATOM 842 C C . GLY A 1 112 ? 5.774 4.328 -0.935 1.00 76.50 112 GLY A C 1
ATOM 843 O O . GLY A 1 112 ? 6.323 3.928 -1.958 1.00 76.50 112 GLY A O 1
ATOM 844 N N . TYR A 1 113 ? 6.077 5.495 -0.364 1.00 73.75 113 TYR A N 1
ATOM 845 C CA . TYR A 1 113 ? 7.134 6.374 -0.863 1.00 73.75 113 TYR A CA 1
ATOM 846 C C . TYR A 1 113 ? 8.499 5.674 -0.842 1.00 73.75 113 TYR A C 1
ATOM 848 O O . TYR A 1 113 ? 9.205 5.660 -1.846 1.00 73.75 113 TYR A O 1
ATOM 856 N N . GLY A 1 114 ? 8.843 5.011 0.268 1.00 74.81 114 GLY A N 1
ATOM 857 C CA . GLY A 1 114 ? 10.068 4.218 0.366 1.00 74.81 114 GLY A CA 1
ATOM 858 C C . GLY A 1 114 ? 10.184 3.131 -0.704 1.00 74.81 114 GLY A C 1
ATOM 859 O O . GLY A 1 114 ? 11.272 2.923 -1.239 1.00 74.81 114 GLY A O 1
ATOM 860 N N . MET A 1 115 ? 9.079 2.447 -1.022 1.00 74.19 115 MET A N 1
ATOM 861 C CA . MET A 1 115 ? 9.048 1.447 -2.096 1.00 74.19 115 MET A CA 1
ATOM 862 C C . MET A 1 115 ? 9.245 2.090 -3.465 1.00 74.19 115 MET A C 1
ATOM 864 O O . MET A 1 115 ? 10.069 1.600 -4.230 1.00 74.19 115 MET A O 1
ATOM 868 N N . GLY A 1 116 ? 8.553 3.196 -3.757 1.00 70.75 116 GLY A N 1
ATOM 869 C CA . GLY A 1 116 ? 8.742 3.942 -5.004 1.00 70.75 116 GLY A CA 1
ATOM 870 C C . GLY A 1 116 ? 10.211 4.303 -5.223 1.00 70.75 116 GLY A C 1
ATOM 871 O O . GLY A 1 116 ? 10.783 3.952 -6.252 1.00 70.75 116 GLY A O 1
ATOM 872 N N . VAL A 1 117 ? 10.847 4.882 -4.201 1.00 72.56 117 VAL A N 1
ATOM 873 C CA . VAL A 1 117 ? 12.277 5.235 -4.208 1.00 72.56 117 VAL A CA 1
ATOM 874 C C . VAL A 1 117 ? 13.183 4.006 -4.388 1.00 72.56 117 VAL A C 1
ATOM 876 O O . VAL A 1 117 ? 14.200 4.080 -5.072 1.00 72.56 117 VAL A O 1
ATOM 879 N N . CYS A 1 118 ? 12.836 2.852 -3.808 1.00 73.81 118 CYS A N 1
ATOM 880 C CA . CYS A 1 118 ? 13.594 1.611 -4.006 1.00 73.81 118 CYS A CA 1
ATOM 881 C C . CYS A 1 118 ? 13.587 1.164 -5.474 1.00 73.81 118 CYS A C 1
ATOM 883 O O . CYS A 1 118 ? 14.622 0.800 -6.027 1.00 73.81 118 CYS A O 1
ATOM 885 N N . PHE A 1 119 ? 12.416 1.195 -6.110 1.00 69.69 119 PHE A N 1
ATOM 886 C CA . PHE A 1 119 ? 12.236 0.723 -7.480 1.00 69.69 119 PHE A CA 1
ATOM 887 C C . PHE A 1 119 ? 12.735 1.710 -8.543 1.00 69.69 119 PHE A C 1
ATOM 889 O O . PHE A 1 119 ? 12.961 1.303 -9.679 1.00 69.69 119 PHE A O 1
ATOM 896 N N . SER A 1 120 ? 12.986 2.971 -8.186 1.00 69.56 120 SER A N 1
ATOM 897 C CA . SER A 1 120 ? 13.650 3.943 -9.065 1.00 69.56 120 SER A CA 1
ATOM 898 C C . SER A 1 120 ? 15.177 3.817 -9.101 1.00 69.56 120 SER A C 1
ATOM 900 O O . SER A 1 120 ? 15.852 4.598 -9.775 1.00 69.56 120 SER A O 1
ATOM 902 N N . GLY A 1 121 ? 15.734 2.817 -8.406 1.00 64.50 121 GLY A N 1
ATOM 903 C CA . GLY A 1 121 ? 17.161 2.494 -8.414 1.00 64.50 121 GLY A CA 1
ATOM 904 C C . GLY A 1 121 ? 17.932 2.985 -7.188 1.00 64.50 121 GLY A C 1
ATOM 905 O O . GLY A 1 121 ? 19.163 2.914 -7.181 1.00 64.50 121 GLY A O 1
ATOM 906 N N . CYS A 1 122 ? 17.254 3.477 -6.143 1.00 65.38 122 CYS A N 1
ATOM 907 C CA . CYS A 1 122 ? 17.914 3.758 -4.866 1.00 65.38 122 CYS A CA 1
ATOM 908 C C . CYS A 1 122 ? 18.174 2.470 -4.070 1.00 65.38 122 CYS A C 1
ATOM 910 O O . CYS A 1 122 ? 17.553 1.432 -4.283 1.00 65.38 122 CYS A O 1
ATOM 912 N N . SER A 1 123 ? 19.104 2.532 -3.112 1.00 73.31 123 SER A N 1
ATOM 913 C CA . SER A 1 123 ? 19.487 1.351 -2.337 1.00 73.31 123 SER A CA 1
ATOM 914 C C . SER A 1 123 ? 18.367 0.872 -1.405 1.00 73.31 123 SER A C 1
ATOM 916 O O . SER A 1 123 ? 17.624 1.670 -0.828 1.00 73.31 123 SER A O 1
ATOM 918 N N . LEU A 1 124 ? 18.336 -0.441 -1.147 1.00 71.31 124 LEU A N 1
ATOM 919 C CA . LEU A 1 124 ? 17.497 -1.062 -0.110 1.00 71.31 124 LEU A CA 1
ATOM 920 C C . LEU A 1 124 ? 17.662 -0.401 1.274 1.00 71.31 124 LEU A C 1
ATOM 922 O O . LEU A 1 124 ? 16.745 -0.436 2.091 1.00 71.31 124 LEU A O 1
ATOM 926 N N . GLY A 1 125 ? 18.811 0.233 1.541 1.00 70.56 125 GLY A N 1
ATOM 927 C CA . GLY A 1 125 ? 19.044 0.989 2.771 1.00 70.56 125 GLY A CA 1
ATOM 928 C C . GLY A 1 125 ? 18.140 2.219 2.896 1.00 70.56 125 GLY A C 1
ATOM 929 O O . GLY A 1 125 ? 17.594 2.466 3.969 1.00 70.56 125 GLY A O 1
ATOM 930 N N . VAL A 1 126 ? 17.922 2.955 1.801 1.00 74.56 126 VAL A N 1
ATOM 931 C CA . VAL A 1 126 ? 17.011 4.112 1.766 1.00 74.56 126 VAL A CA 1
ATOM 932 C C . VAL A 1 126 ? 15.568 3.654 1.970 1.00 74.56 126 VAL A C 1
ATOM 934 O O . VAL A 1 126 ? 14.844 4.226 2.786 1.00 74.56 126 VAL A O 1
ATOM 937 N N . PHE A 1 127 ? 15.174 2.562 1.313 1.00 76.94 127 PHE A N 1
ATOM 938 C CA . PHE A 1 127 ? 13.879 1.924 1.540 1.00 76.94 127 PHE A CA 1
ATOM 939 C C . PHE A 1 127 ? 13.677 1.517 3.007 1.00 76.94 127 PHE A C 1
ATOM 941 O O . PHE A 1 127 ? 12.636 1.818 3.593 1.00 76.94 127 PHE A O 1
ATOM 948 N N . GLY A 1 128 ? 14.692 0.907 3.628 1.00 75.06 128 GLY A N 1
ATOM 949 C CA . GLY A 1 128 ? 14.667 0.519 5.037 1.00 75.06 128 GLY A CA 1
ATOM 950 C C . GLY A 1 128 ? 14.404 1.692 5.986 1.00 75.06 128 GLY A C 1
ATOM 951 O O . GLY A 1 128 ? 13.655 1.539 6.949 1.00 75.06 128 GLY A O 1
ATOM 952 N N . VAL A 1 129 ? 14.940 2.883 5.696 1.00 80.94 129 VAL A N 1
ATOM 953 C CA . VAL A 1 129 ? 14.676 4.096 6.491 1.00 80.94 129 VAL A CA 1
ATOM 954 C C . VAL A 1 129 ? 13.201 4.486 6.417 1.00 80.94 129 VAL A C 1
ATOM 956 O O . VAL A 1 129 ? 12.558 4.643 7.455 1.00 80.94 129 VAL A O 1
ATOM 959 N N . TYR A 1 130 ? 12.638 4.595 5.213 1.00 80.00 130 TYR A N 1
ATOM 960 C CA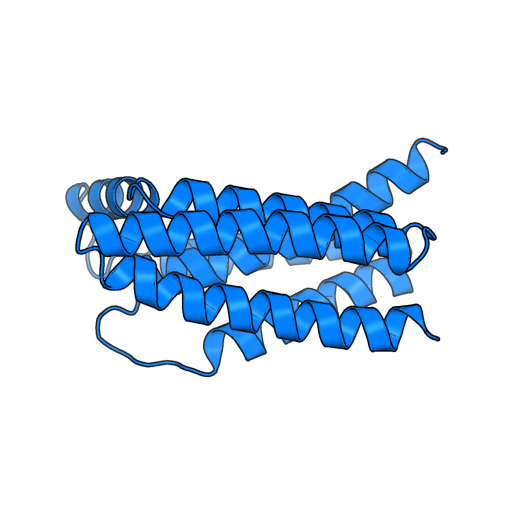 . TYR A 1 130 ? 11.224 4.940 5.038 1.00 80.00 130 TYR A CA 1
ATOM 961 C C . TYR A 1 130 ? 10.293 3.881 5.632 1.00 80.00 130 TYR A C 1
ATOM 963 O O . TYR A 1 130 ? 9.294 4.227 6.260 1.00 80.00 130 TYR A O 1
ATOM 971 N N . PHE A 1 131 ? 10.655 2.603 5.527 1.00 79.44 131 PHE A N 1
ATOM 972 C CA . PHE A 1 131 ? 9.935 1.520 6.187 1.00 79.44 131 PHE A CA 1
ATOM 973 C C . PHE A 1 131 ? 9.923 1.681 7.713 1.00 79.44 131 PHE A C 1
ATOM 975 O O . PHE A 1 131 ? 8.862 1.601 8.329 1.00 79.44 131 PHE A O 1
ATOM 982 N N . ILE A 1 132 ? 11.076 1.953 8.337 1.00 83.19 132 ILE A N 1
ATOM 983 C CA . ILE A 1 132 ? 11.164 2.155 9.792 1.00 83.19 132 ILE A CA 1
ATOM 984 C C . ILE A 1 132 ? 10.333 3.369 10.219 1.00 83.19 132 ILE A C 1
ATOM 986 O O . ILE A 1 132 ? 9.592 3.286 11.200 1.00 83.19 132 ILE A O 1
ATOM 990 N N . ILE A 1 133 ? 10.404 4.480 9.478 1.00 84.75 133 ILE A N 1
ATOM 991 C CA . ILE A 1 133 ? 9.613 5.681 9.776 1.00 84.75 133 ILE A CA 1
ATOM 992 C C . ILE A 1 133 ? 8.115 5.367 9.664 1.00 84.75 133 ILE A C 1
ATOM 994 O O . ILE A 1 133 ? 7.358 5.658 10.590 1.00 84.75 133 ILE A O 1
ATOM 998 N N . GLY A 1 134 ? 7.683 4.723 8.576 1.00 81.06 134 GLY A N 1
ATOM 999 C CA . GLY A 1 1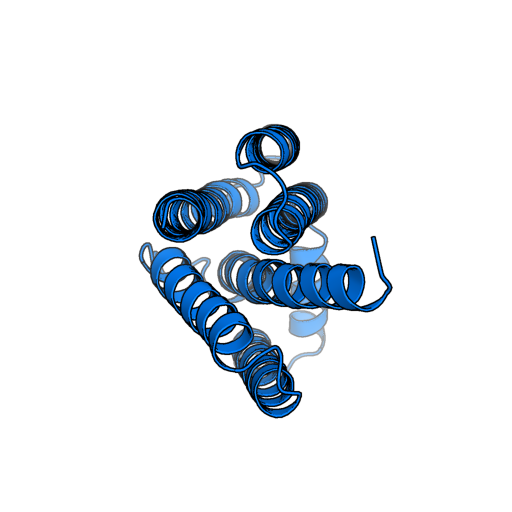34 ? 6.290 4.320 8.383 1.00 81.06 134 GLY A CA 1
ATOM 1000 C C . GLY A 1 134 ? 5.795 3.380 9.487 1.00 81.06 134 GLY A C 1
ATOM 1001 O O . GLY A 1 134 ? 4.704 3.574 10.028 1.00 81.06 134 GLY A O 1
ATOM 1002 N N . LEU A 1 135 ? 6.631 2.426 9.903 1.00 82.25 135 LEU A N 1
ATOM 1003 C CA . LEU A 1 135 ? 6.344 1.499 10.995 1.00 82.25 135 LEU A CA 1
ATOM 1004 C C . LEU A 1 135 ? 6.162 2.225 12.336 1.00 82.25 135 LEU A C 1
ATOM 1006 O O . LEU A 1 135 ? 5.222 1.921 13.071 1.00 82.25 135 LEU A O 1
ATOM 1010 N N . ILE A 1 136 ? 7.015 3.206 12.649 1.00 84.94 136 ILE A N 1
ATOM 1011 C CA . ILE A 1 136 ? 6.889 4.021 13.868 1.00 84.94 136 ILE A CA 1
ATOM 1012 C C . ILE A 1 136 ? 5.542 4.746 13.888 1.00 84.94 136 ILE A C 1
ATOM 1014 O O . ILE A 1 136 ? 4.864 4.737 14.917 1.00 84.94 136 ILE A O 1
ATOM 1018 N N . VAL A 1 137 ? 5.124 5.328 12.761 1.00 84.31 137 VAL A N 1
ATOM 1019 C CA . VAL A 1 137 ? 3.839 6.035 12.654 1.00 84.31 137 VAL A CA 1
ATOM 1020 C C . VAL A 1 137 ? 2.657 5.072 12.843 1.00 84.31 137 VAL A C 1
ATOM 1022 O O . VAL A 1 137 ? 1.718 5.396 13.570 1.00 84.31 137 VAL A O 1
ATOM 1025 N N . ILE A 1 138 ? 2.726 3.855 12.293 1.00 82.19 138 ILE A N 1
ATOM 1026 C CA . ILE A 1 138 ? 1.692 2.819 12.488 1.00 82.19 138 ILE A CA 1
ATOM 1027 C C . ILE A 1 138 ? 1.626 2.362 13.952 1.00 82.19 138 ILE A C 1
ATOM 1029 O O . ILE A 1 138 ? 0.535 2.224 14.509 1.00 82.19 138 ILE A O 1
ATOM 1033 N N . ILE A 1 139 ? 2.774 2.163 14.607 1.00 82.44 139 ILE A N 1
ATOM 1034 C CA . ILE A 1 139 ? 2.841 1.798 16.032 1.00 82.44 139 ILE A CA 1
ATOM 1035 C C . ILE A 1 139 ? 2.331 2.945 16.918 1.00 82.44 139 ILE A C 1
ATOM 1037 O O . ILE A 1 139 ? 1.657 2.704 17.919 1.00 82.44 139 ILE A O 1
ATOM 1041 N N . ALA A 1 140 ? 2.615 4.201 16.569 1.00 82.56 140 ALA A N 1
ATOM 1042 C CA . ALA A 1 140 ? 2.051 5.354 17.264 1.00 82.56 140 ALA A CA 1
ATOM 1043 C C . ALA A 1 140 ? 0.519 5.381 17.128 1.00 82.56 140 ALA A C 1
ATOM 1045 O O . ALA A 1 140 ? -0.181 5.532 18.130 1.00 82.56 140 ALA A O 1
ATOM 1046 N N . GLY A 1 141 ? 0.005 5.121 15.922 1.00 77.88 141 GLY A N 1
ATOM 1047 C CA . GLY A 1 141 ? -1.425 4.969 15.661 1.00 77.88 141 GLY A CA 1
ATOM 1048 C C . GLY A 1 141 ? -2.071 3.836 16.459 1.00 77.88 141 GLY A C 1
ATOM 1049 O O . GLY A 1 141 ? -3.169 4.009 16.979 1.00 77.88 141 GLY A O 1
ATOM 1050 N N . SER A 1 142 ? -1.385 2.701 16.637 1.00 78.50 142 SER A N 1
ATOM 1051 C CA . SER A 1 142 ? -1.907 1.571 17.422 1.00 78.50 142 SER A CA 1
ATOM 1052 C C . SER A 1 142 ? -1.961 1.871 18.920 1.00 78.50 142 SER A C 1
ATOM 1054 O O . SER A 1 142 ? -2.940 1.536 19.588 1.00 78.50 142 SER A O 1
ATOM 1056 N N . LYS A 1 143 ? -0.949 2.568 19.454 1.00 81.75 143 LYS A N 1
ATOM 1057 C CA . LYS A 1 143 ? -0.967 3.074 20.834 1.00 81.75 143 LYS A CA 1
ATOM 1058 C C . LYS A 1 143 ? -2.093 4.085 21.038 1.00 81.75 143 LYS A C 1
ATOM 1060 O O . LYS A 1 143 ? -2.759 4.037 22.069 1.00 81.75 143 LYS A O 1
ATOM 1065 N N . HIS A 1 144 ? -2.325 4.955 20.056 1.00 78.69 144 HIS A N 1
ATOM 1066 C CA . HIS A 1 144 ? -3.417 5.925 20.087 1.00 78.69 144 HIS A CA 1
ATOM 1067 C C . HIS A 1 144 ? -4.793 5.243 20.042 1.00 78.69 144 HIS A C 1
ATOM 1069 O O . HIS A 1 144 ? -5.638 5.537 20.883 1.00 78.69 144 HIS A O 1
ATOM 1075 N N . ALA A 1 145 ? -4.980 4.259 19.152 1.00 77.25 145 ALA A N 1
ATOM 1076 C CA . ALA A 1 145 ? -6.189 3.435 19.085 1.00 77.25 145 ALA A CA 1
ATOM 1077 C C . ALA A 1 145 ? -6.470 2.741 20.428 1.00 77.25 145 ALA A C 1
ATOM 1079 O O . ALA A 1 145 ? -7.582 2.791 20.950 1.00 77.25 145 ALA A O 1
ATOM 1080 N N . ARG A 1 146 ? -5.431 2.159 21.044 1.00 79.75 146 ARG A N 1
ATOM 1081 C CA . ARG A 1 146 ? -5.541 1.495 22.349 1.00 79.75 146 ARG A CA 1
ATOM 1082 C C . ARG A 1 146 ? -5.927 2.460 23.471 1.00 79.75 146 ARG A C 1
ATOM 1084 O O . ARG A 1 146 ? -6.724 2.090 24.325 1.00 79.75 146 ARG A O 1
ATOM 1091 N N . ALA A 1 147 ? -5.386 3.678 23.469 1.00 80.25 147 ALA A N 1
ATOM 1092 C CA . ALA A 1 147 ? -5.713 4.701 24.462 1.00 80.25 147 ALA A CA 1
ATOM 1093 C C . ALA A 1 147 ? -7.174 5.177 24.375 1.00 80.25 147 ALA A C 1
ATOM 1095 O O . ALA A 1 147 ? -7.718 5.656 25.365 1.00 80.25 147 ALA A O 1
ATOM 1096 N N . GLN A 1 148 ? -7.809 5.024 23.212 1.00 78.56 148 GLN A N 1
ATOM 1097 C CA . GLN A 1 148 ? -9.195 5.423 22.967 1.00 78.56 148 GLN A CA 1
ATOM 1098 C C . GLN A 1 148 ? -10.195 4.260 22.997 1.00 78.56 148 GLN A C 1
ATOM 1100 O O . GLN A 1 148 ? -11.378 4.475 22.754 1.00 78.56 148 GLN A O 1
ATOM 1105 N N . GLY A 1 149 ? -9.743 3.033 23.284 1.00 76.62 149 GLY A N 1
ATOM 1106 C CA . GLY A 1 149 ? -10.605 1.848 23.241 1.00 76.62 149 GLY A CA 1
ATOM 1107 C C . GLY A 1 149 ? -11.078 1.481 21.828 1.00 76.62 149 GLY A C 1
ATOM 1108 O O . GLY A 1 149 ? -12.109 0.834 21.673 1.00 76.62 149 GLY A O 1
ATOM 1109 N N . ASP A 1 150 ? -10.346 1.891 20.788 1.00 74.00 150 ASP A N 1
ATOM 1110 C CA . ASP A 1 150 ? -10.682 1.615 19.391 1.00 74.00 150 ASP A CA 1
ATOM 1111 C C . ASP A 1 150 ? -10.201 0.215 18.966 1.00 74.00 150 ASP A C 1
ATOM 1113 O O . ASP A 1 150 ? -9.138 0.041 18.359 1.00 74.00 150 ASP A O 1
ATOM 1117 N N . GLU A 1 151 ? -10.994 -0.809 19.290 1.00 72.88 151 GLU A N 1
ATOM 1118 C CA . GLU A 1 151 ? -10.690 -2.205 18.942 1.00 72.88 151 GLU A CA 1
ATOM 1119 C C . GLU A 1 151 ? -10.635 -2.453 17.424 1.00 72.88 151 GLU A C 1
ATOM 1121 O O . GLU A 1 151 ? -9.839 -3.271 16.953 1.00 72.88 151 GLU A O 1
ATOM 1126 N N . HIS A 1 152 ? -11.421 -1.714 16.634 1.00 69.62 152 HIS A N 1
ATOM 1127 C CA . HIS A 1 152 ? -11.392 -1.828 15.172 1.00 69.62 152 HIS A CA 1
ATOM 1128 C C . HIS A 1 152 ? -10.113 -1.222 14.594 1.00 69.62 152 HIS A C 1
ATOM 1130 O O . HIS A 1 152 ? -9.492 -1.827 13.719 1.00 69.62 152 HIS A O 1
ATOM 1136 N N . GLY A 1 153 ? -9.678 -0.074 15.123 1.00 68.12 153 GLY A N 1
ATOM 1137 C CA . GLY A 1 153 ? -8.391 0.530 14.797 1.00 68.12 153 GLY A CA 1
ATOM 1138 C C . GLY A 1 153 ? -7.232 -0.405 15.125 1.00 68.12 153 GLY A C 1
ATOM 1139 O O . GLY A 1 153 ? -6.337 -0.591 14.302 1.00 68.12 153 GLY A O 1
ATOM 1140 N N . LEU A 1 154 ? -7.283 -1.082 16.275 1.00 72.69 154 LEU A N 1
ATOM 1141 C CA . LEU A 1 154 ? -6.268 -2.061 16.668 1.00 72.69 154 LEU A CA 1
ATOM 1142 C C . LEU A 1 154 ? -6.205 -3.261 15.709 1.00 72.69 154 LEU A C 1
ATOM 1144 O O . LEU A 1 154 ? -5.119 -3.726 15.366 1.00 72.69 154 LEU A O 1
ATOM 1148 N N . ARG A 1 155 ? -7.357 -3.744 15.236 1.00 73.06 155 ARG A N 1
ATOM 1149 C CA . ARG A 1 155 ? -7.426 -4.840 14.263 1.00 73.06 155 ARG A CA 1
ATOM 1150 C C . ARG A 1 155 ? -6.905 -4.411 12.889 1.00 73.06 155 ARG A C 1
ATOM 1152 O O . ARG A 1 155 ? -6.155 -5.156 12.260 1.00 73.06 155 ARG A O 1
ATOM 1159 N N . ALA A 1 156 ? -7.242 -3.197 12.448 1.00 70.75 156 ALA A N 1
ATOM 1160 C CA . ALA A 1 156 ? -6.744 -2.623 11.201 1.00 70.75 156 ALA A CA 1
ATOM 1161 C C . ALA A 1 156 ? -5.207 -2.531 11.179 1.00 70.75 156 ALA A C 1
ATOM 1163 O O . ALA A 1 156 ? -4.601 -2.826 10.150 1.00 70.75 156 ALA A O 1
ATOM 1164 N N . VAL A 1 157 ? -4.565 -2.233 12.320 1.00 76.56 157 VAL A N 1
ATOM 1165 C CA . VAL A 1 157 ? -3.093 -2.256 12.458 1.00 76.56 157 VAL A CA 1
ATOM 1166 C C . VAL A 1 157 ? -2.529 -3.608 12.048 1.00 76.56 157 VAL A C 1
ATOM 1168 O O . VAL A 1 157 ? -1.608 -3.661 11.239 1.00 76.56 157 VAL A O 1
ATOM 1171 N N . SER A 1 158 ? -3.062 -4.704 12.596 1.00 76.56 158 SER A N 1
ATOM 1172 C CA . SER A 1 158 ? -2.553 -6.046 12.307 1.00 76.56 158 SER A CA 1
ATOM 1173 C C . SER A 1 158 ? -2.626 -6.360 10.815 1.00 76.56 158 SER A C 1
ATOM 1175 O O . SER A 1 158 ? -1.673 -6.884 10.246 1.00 76.56 158 SER A O 1
ATOM 1177 N N . TYR A 1 159 ? -3.722 -5.980 10.163 1.00 78.62 159 TYR A N 1
ATOM 1178 C CA . TYR A 1 159 ? -3.924 -6.210 8.738 1.00 78.62 159 TYR A CA 1
ATOM 1179 C C . TYR A 1 159 ? -3.013 -5.356 7.845 1.00 78.62 159 TYR A C 1
ATOM 1181 O O . TYR A 1 159 ? -2.441 -5.871 6.884 1.00 78.62 159 TYR A O 1
ATOM 1189 N N . ILE A 1 160 ? -2.821 -4.081 8.185 1.00 79.81 160 ILE A N 1
ATOM 1190 C CA . ILE A 1 160 ? -1.916 -3.175 7.463 1.00 79.81 160 ILE A CA 1
ATOM 1191 C C . ILE A 1 160 ? -0.459 -3.595 7.654 1.00 79.81 160 ILE A C 1
ATOM 1193 O O . ILE A 1 160 ? 0.308 -3.582 6.695 1.00 79.81 160 ILE A O 1
ATOM 1197 N N . LEU A 1 161 ? -0.078 -4.022 8.861 1.00 80.81 161 LEU A N 1
ATOM 1198 C CA . LEU A 1 161 ? 1.257 -4.554 9.126 1.00 80.81 161 LEU A CA 1
ATOM 1199 C C . LEU A 1 161 ? 1.532 -5.803 8.293 1.00 80.81 161 LEU A C 1
ATOM 1201 O O . LEU A 1 161 ? 2.605 -5.896 7.709 1.00 80.81 161 LEU A O 1
ATOM 1205 N N . ILE A 1 162 ? 0.573 -6.731 8.193 1.00 83.62 162 ILE A N 1
ATOM 1206 C CA . ILE A 1 162 ? 0.709 -7.919 7.337 1.00 83.62 162 ILE A CA 1
ATOM 1207 C C . ILE A 1 162 ? 0.881 -7.504 5.871 1.00 83.62 162 ILE A C 1
ATOM 1209 O O . ILE A 1 162 ? 1.804 -7.983 5.221 1.00 83.62 162 ILE A O 1
ATOM 1213 N N . TYR A 1 163 ? 0.045 -6.593 5.362 1.00 83.06 163 TYR A N 1
ATOM 1214 C CA . TYR A 1 163 ? 0.160 -6.075 3.992 1.00 83.06 163 TYR A CA 1
ATOM 1215 C C . TYR A 1 163 ? 1.551 -5.478 3.720 1.00 83.06 163 TYR A C 1
ATOM 1217 O O . TYR A 1 163 ? 2.227 -5.870 2.770 1.00 83.06 163 TYR A O 1
ATOM 1225 N N . ILE A 1 164 ? 2.010 -4.588 4.602 1.00 81.69 164 ILE A N 1
ATOM 1226 C CA . ILE A 1 164 ? 3.310 -3.920 4.497 1.00 81.69 164 ILE A CA 1
ATOM 1227 C C . ILE A 1 164 ? 4.474 -4.917 4.611 1.00 81.69 164 ILE A C 1
ATOM 1229 O O . ILE A 1 164 ? 5.436 -4.804 3.859 1.00 81.69 164 ILE A O 1
ATOM 1233 N N . LEU A 1 165 ? 4.394 -5.910 5.502 1.00 84.31 165 LEU A N 1
ATOM 1234 C CA . LEU A 1 165 ? 5.409 -6.961 5.645 1.00 84.31 165 LEU A CA 1
ATOM 1235 C C . LEU A 1 165 ? 5.507 -7.838 4.395 1.00 84.31 165 LEU A C 1
ATOM 1237 O O . LEU A 1 165 ? 6.614 -8.145 3.959 1.00 84.31 165 LEU A O 1
ATOM 1241 N N . VAL A 1 166 ? 4.376 -8.223 3.799 1.00 84.06 166 VAL A N 1
ATOM 1242 C CA . VAL A 1 166 ? 4.374 -9.010 2.555 1.00 84.06 166 VAL A CA 1
ATOM 1243 C C . VAL A 1 166 ? 5.014 -8.208 1.424 1.00 84.06 166 VAL A C 1
ATOM 1245 O O . VAL A 1 166 ? 5.875 -8.734 0.718 1.00 84.06 166 VAL A O 1
ATOM 1248 N N . LEU A 1 167 ? 4.659 -6.926 1.291 1.00 80.81 167 LEU A N 1
ATOM 1249 C CA . LEU A 1 167 ? 5.279 -6.046 0.304 1.00 80.81 167 LEU A CA 1
ATOM 1250 C C . LEU A 1 167 ? 6.772 -5.827 0.566 1.00 80.81 167 LEU A C 1
ATOM 1252 O O . LEU A 1 167 ? 7.549 -5.834 -0.383 1.00 80.81 167 LEU A O 1
ATOM 1256 N N . LEU A 1 168 ? 7.191 -5.675 1.826 1.00 81.62 168 LEU A N 1
ATOM 1257 C CA . LEU A 1 168 ? 8.600 -5.559 2.213 1.00 81.62 168 LEU A CA 1
ATOM 1258 C C . LEU A 1 168 ? 9.393 -6.790 1.768 1.00 81.62 168 LEU A C 1
ATOM 1260 O O . LEU A 1 168 ? 10.411 -6.651 1.094 1.00 81.62 168 LEU A O 1
ATOM 1264 N N . VAL A 1 169 ? 8.923 -7.988 2.132 1.00 82.12 169 VAL A N 1
ATOM 1265 C CA . VAL A 1 169 ? 9.591 -9.249 1.785 1.00 82.12 169 VAL A CA 1
ATOM 1266 C C . VAL A 1 169 ? 9.674 -9.393 0.270 1.00 82.12 169 VAL A C 1
ATOM 1268 O O . VAL A 1 169 ? 10.755 -9.630 -0.261 1.00 82.12 169 VAL A O 1
ATOM 1271 N N . ALA A 1 170 ? 8.574 -9.169 -0.445 1.00 78.38 170 ALA A N 1
ATOM 1272 C CA . ALA A 1 170 ? 8.570 -9.264 -1.897 1.00 78.38 170 ALA A CA 1
ATOM 1273 C C . ALA A 1 170 ? 9.490 -8.229 -2.566 1.00 78.38 170 ALA A C 1
ATOM 1275 O O . ALA A 1 170 ? 10.258 -8.585 -3.454 1.00 78.38 170 ALA A O 1
ATOM 1276 N N . THR A 1 171 ? 9.482 -6.979 -2.095 1.00 72.75 171 THR A N 1
ATOM 1277 C CA . THR A 1 171 ? 10.378 -5.917 -2.585 1.00 72.75 171 THR A CA 1
ATOM 1278 C C . THR A 1 171 ? 11.838 -6.275 -2.328 1.00 72.75 171 THR A C 1
ATOM 1280 O O . THR A 1 171 ? 12.674 -6.068 -3.197 1.00 72.75 171 THR A O 1
ATOM 1283 N N . SER A 1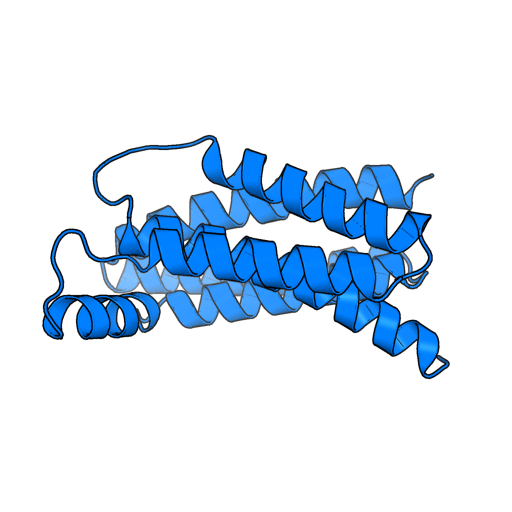 172 ? 12.156 -6.877 -1.177 1.00 72.38 172 SER A N 1
ATOM 1284 C CA . SER A 1 172 ? 13.522 -7.322 -0.873 1.00 72.38 172 SER A CA 1
ATOM 1285 C C . SER A 1 172 ? 13.992 -8.484 -1.752 1.00 72.38 172 SER A C 1
ATOM 1287 O O . SER A 1 172 ? 15.178 -8.574 -2.043 1.00 72.38 172 SER A O 1
ATOM 1289 N N . ILE A 1 173 ? 13.079 -9.354 -2.197 1.00 75.62 173 ILE A N 1
ATOM 1290 C CA . ILE A 1 173 ? 13.397 -10.453 -3.118 1.00 75.62 173 ILE A CA 1
ATOM 1291 C C . ILE A 1 173 ? 13.605 -9.906 -4.535 1.00 75.62 173 ILE A C 1
ATOM 1293 O O . ILE A 1 173 ? 14.560 -10.289 -5.201 1.00 75.62 173 ILE A O 1
ATOM 1297 N N . ILE A 1 174 ? 12.729 -9.002 -4.984 1.00 69.25 174 ILE A N 1
ATOM 1298 C CA . ILE A 1 174 ? 12.764 -8.432 -6.339 1.00 69.25 174 ILE A CA 1
ATOM 1299 C C . ILE A 1 174 ? 13.912 -7.429 -6.499 1.00 69.25 174 ILE A C 1
ATOM 1301 O O . ILE A 1 174 ? 14.582 -7.441 -7.518 1.00 69.25 174 ILE A O 1
ATOM 1305 N N . GLY A 1 175 ? 14.169 -6.580 -5.503 1.00 57.16 175 GLY A N 1
ATOM 1306 C CA . GLY A 1 175 ? 15.242 -5.580 -5.546 1.00 57.16 175 GLY A CA 1
ATOM 1307 C C . GLY A 1 175 ? 16.655 -6.150 -5.381 1.00 57.16 175 GLY A C 1
ATOM 1308 O O . GLY A 1 175 ? 17.615 -5.387 -5.401 1.00 57.16 175 GLY A O 1
ATOM 1309 N N . ASN A 1 176 ? 16.785 -7.464 -5.175 1.00 51.88 176 ASN A N 1
ATOM 1310 C CA . ASN A 1 176 ? 18.059 -8.181 -5.068 1.00 51.88 176 ASN A CA 1
ATOM 1311 C C . ASN A 1 176 ? 18.328 -9.087 -6.295 1.00 51.88 176 ASN A C 1
ATOM 1313 O O . ASN A 1 176 ? 19.262 -9.890 -6.263 1.00 51.88 176 ASN A O 1
ATOM 1317 N N . LEU A 1 177 ? 17.486 -8.980 -7.334 1.00 43.84 177 LEU A N 1
ATOM 1318 C CA . LEU A 1 177 ? 17.670 -9.521 -8.689 1.00 43.84 177 LEU A CA 1
ATOM 1319 C C . LEU A 1 177 ? 18.287 -8.453 -9.600 1.00 43.84 177 LEU A C 1
ATOM 1321 O O . LEU A 1 177 ? 19.082 -8.851 -10.479 1.00 43.84 177 LEU A O 1
#

pLDDT: mean 73.07, std 9.91, range [43.84, 84.94]

Sequence (177 aa):
MGASSLLDELDIMFTVIGFGLVVITANFVVLPHRDIKLLPVVVAIWALGFIAGKIAYKQEMLIHLIEIATLSAILLVLARPAGVDLQDGLRMVIELARPSAPFFLAGLAITGYGMGVCFSGCSLGVFGVYFIIGLIVIIAGSKHARAQGDEHGLRAVSYILIYILVLLVATSIIGNL

Foldseek 3Di:
DDPLLVVQLVLQLCLLLLLLVLLLLCLQQPPPPPCCVCSLVVSLVVSVVLNVVCVVVVNPVVSSVVSVVVSVVSVCVSCDPPDDDVVSNVVSVVSCVPVLNVLLSVLSSLLSSLLSCLVSPDDVVSSVVSNVVSVVSLVVSLVVCVVVVNPSSVVSSVSSVVNSVSNNVVSVVVSVD

Organism: Oryza sativa subsp. indica (NCBI:txid39946)

Secondary structure (DSSP, 8-state):
--HHHHHHHHHHHHHHHHHHHHHHHIIIII-SS---TTHHHHHHHHHHHHHHHHHHTTT-HHHHHHHHHHHHHHHHHHT--SS--HHHHHHHHHHHT-TTHHHHHHHHHHHHHHHHHHHTT--HHHHHHHHHHHHHHHHHHHHHHHHTT-HHHHHHHHHHHHHHHHHHHHHHHHTT-

Radius of gyration: 16.38 Å; chains: 1; bounding box: 49×28×44 Å